Protein AF-A0A7K9TV58-F1 (afdb_monomer)

Radius of gyration: 14.87 Å; Cα contacts (8 Å, |Δi|>4): 180; chains: 1; bounding box: 28×33×36 Å

Solvent-accessible surface area (backbone atoms only — not comparable to full-atom values): 6440 Å² total; per-residue (Å²): 109,65,58,37,72,48,23,48,32,46,65,92,60,74,44,82,36,26,39,35,39,37,39,38,72,94,50,92,65,68,47,79,44,77,38,67,46,65,97,60,74,44,80,61,81,34,71,49,100,87,29,76,66,77,91,66,55,91,91,57,62,62,56,94,79,50,58,67,63,48,75,69,53,48,62,37,55,76,70,72,44,34,30,46,36,36,41,30,26,52,76,81,72,41,76,79,46,73,50,75,43,79,45,96,74,118

Nearest PDB structures (foldseek):
  6gll-assembly1_A  TM=9.967E-01  e=8.573E-16  Homo sapiens
  6jvf-assembly2_B  TM=9.962E-01  e=8.573E-16  Homo sapiens
  5ghp-assembly2_B  TM=9.942E-01  e=1.037E-15  Homo sapiens
  8i1i-assembly2_B  TM=9.937E-01  e=1.519E-15  Homo sapiens
  5mzf-assembly2_B  TM=9.836E-01  e=5.411E-15  Canis lupus familiaris

Organism: NCBI:txid176938

Mean predicted aligned error: 2.57 Å

InterPro domains:
  IPR003563 Oxidized purine nucleoside triphosphate [PR01403] (11-32)
  IPR003563 Oxidized purine nucleoside triphosphate [PR01403] (32-51)
  IPR003563 Oxidized purine nucleoside triphosphate [PR01403] (52-70)
  IPR003563 Oxidized purine nucleoside triphosphate [PR01403] (71-89)
  IPR003563 Oxidized purine nucleoside triphosphate [PR01403] (89-104)
  IPR015797 NUDIX hydrolase-like domain superfamily [SSF55811] (1-101)

pLDDT: mean 97.17, std 1.94, range [85.81, 98.81]

Structure (mmCIF, N/CA/C/O backbone):
data_AF-A0A7K9TV58-F1
#
_entry.id   AF-A0A7K9TV58-F1
#
loop_
_atom_site.group_PDB
_atom_site.id
_atom_site.type_symbol
_atom_site.label_atom_id
_atom_site.label_alt_id
_atom_site.label_comp_id
_atom_site.label_asym_id
_atom_site.label_entity_id
_atom_site.label_seq_id
_atom_site.pdbx_PDB_ins_code
_atom_site.Cartn_x
_atom_site.Cartn_y
_atom_site.Cartn_z
_atom_site.occupancy
_atom_site.B_iso_or_equiv
_atom_site.auth_seq_id
_atom_site.auth_comp_id
_atom_site.auth_asym_id
_atom_site.auth_atom_id
_atom_site.pdbx_PDB_model_num
ATOM 1 N N . ARG A 1 1 ? 15.963 -1.956 -5.166 1.00 94.50 1 ARG A N 1
ATOM 2 C CA . ARG A 1 1 ? 16.552 -3.258 -5.536 1.00 94.50 1 ARG A CA 1
ATOM 3 C C . ARG A 1 1 ? 15.432 -4.204 -5.938 1.00 94.50 1 ARG A C 1
ATOM 5 O O . ARG A 1 1 ? 15.318 -4.411 -7.132 1.00 94.50 1 ARG A O 1
ATOM 12 N N . GLU A 1 2 ? 14.545 -4.592 -5.016 1.00 97.06 2 GLU A N 1
ATOM 13 C CA . GLU A 1 2 ? 13.422 -5.511 -5.310 1.00 97.06 2 GLU A CA 1
ATOM 14 C C . GLU A 1 2 ? 12.568 -5.088 -6.510 1.00 97.06 2 GLU A C 1
ATOM 16 O O . GLU A 1 2 ? 12.344 -5.892 -7.397 1.00 97.06 2 GLU A O 1
ATOM 21 N N . LEU A 1 3 ? 12.213 -3.798 -6.634 1.00 97.19 3 LEU A N 1
ATOM 22 C CA . LEU A 1 3 ? 11.463 -3.306 -7.802 1.00 97.19 3 LEU A CA 1
ATOM 23 C C . LEU A 1 3 ? 12.110 -3.689 -9.150 1.00 97.19 3 LEU A C 1
ATOM 25 O O . LEU A 1 3 ? 11.402 -4.050 -10.084 1.00 97.19 3 LEU A O 1
ATOM 29 N N . LEU A 1 4 ? 13.441 -3.627 -9.254 1.00 96.75 4 LEU A N 1
ATOM 30 C CA . LEU A 1 4 ? 14.153 -4.011 -10.475 1.00 96.75 4 LEU A CA 1
ATOM 31 C C . LEU A 1 4 ? 14.141 -5.530 -10.671 1.00 96.75 4 LEU A C 1
ATOM 33 O O . LEU A 1 4 ? 13.948 -5.985 -11.792 1.00 96.75 4 LEU A O 1
ATOM 37 N N . GLU A 1 5 ? 14.350 -6.294 -9.599 1.00 96.38 5 GLU A N 1
ATOM 38 C CA . GLU A 1 5 ? 14.411 -7.761 -9.642 1.00 96.38 5 GLU A CA 1
ATOM 39 C C . GLU A 1 5 ? 13.046 -8.379 -9.996 1.00 96.38 5 GLU A C 1
ATOM 41 O O . GLU A 1 5 ? 12.981 -9.284 -10.825 1.00 96.38 5 GLU A O 1
ATOM 46 N N . GLU A 1 6 ? 11.954 -7.838 -9.452 1.00 97.12 6 GLU A N 1
ATOM 47 C CA . GLU A 1 6 ? 10.601 -8.394 -9.601 1.00 97.12 6 GLU A CA 1
ATOM 48 C C . GLU A 1 6 ? 9.808 -7.816 -10.784 1.00 97.12 6 GLU A C 1
ATOM 50 O O . GLU A 1 6 ? 8.811 -8.403 -11.197 1.00 97.12 6 GLU A O 1
ATOM 55 N N . SER A 1 7 ? 10.200 -6.658 -11.329 1.00 97.31 7 SER A N 1
ATOM 56 C CA . SER A 1 7 ? 9.440 -6.014 -12.416 1.00 97.31 7 SER A CA 1
ATOM 57 C C . SER A 1 7 ? 10.271 -5.513 -13.594 1.00 97.31 7 SER A C 1
ATOM 59 O O . SER A 1 7 ? 9.700 -5.112 -14.604 1.00 97.31 7 SER A O 1
ATOM 61 N N . GLY A 1 8 ? 11.603 -5.487 -13.495 1.00 97.31 8 GLY A N 1
ATOM 62 C CA . GLY A 1 8 ? 12.472 -4.888 -14.515 1.00 97.31 8 GLY A CA 1
ATOM 63 C C . GLY A 1 8 ? 12.516 -3.353 -14.503 1.00 97.31 8 GLY A C 1
ATOM 64 O O . GLY A 1 8 ? 13.224 -2.756 -15.315 1.00 97.31 8 GLY A O 1
ATOM 65 N N . LEU A 1 9 ? 11.796 -2.696 -13.585 1.00 98.06 9 LEU A N 1
ATOM 66 C CA . LEU A 1 9 ? 11.707 -1.238 -13.520 1.00 98.06 9 LEU A CA 1
ATOM 67 C C . LEU A 1 9 ? 12.757 -0.618 -12.593 1.00 98.06 9 LEU A C 1
ATOM 69 O O . LEU A 1 9 ? 13.100 -1.150 -11.536 1.00 98.06 9 LEU A O 1
ATOM 73 N N . THR A 1 10 ? 13.214 0.581 -12.950 1.00 98.19 10 THR A N 1
ATOM 74 C CA . THR A 1 10 ? 14.010 1.437 -12.058 1.00 98.19 10 THR A CA 1
ATOM 75 C C . THR A 1 10 ? 13.301 2.759 -11.790 1.00 98.19 10 THR A C 1
ATOM 77 O O . THR A 1 10 ? 12.454 3.199 -12.564 1.00 98.19 10 THR A O 1
ATOM 80 N N . VAL A 1 11 ? 13.627 3.391 -10.665 1.00 98.06 11 VAL A N 1
ATOM 81 C CA . VAL A 1 11 ? 13.031 4.657 -10.221 1.00 98.06 11 VAL A CA 1
ATOM 82 C C . VAL A 1 11 ? 14.113 5.552 -9.640 1.00 98.06 11 VAL A C 1
ATOM 84 O O . VAL A 1 11 ? 15.019 5.070 -8.959 1.00 98.06 11 VAL A O 1
ATOM 87 N N . ASP A 1 12 ? 13.990 6.858 -9.867 1.00 96.75 12 ASP A N 1
ATOM 88 C CA . ASP A 1 12 ? 14.926 7.844 -9.314 1.00 96.75 12 ASP A CA 1
ATOM 89 C C . ASP A 1 12 ? 14.572 8.220 -7.872 1.00 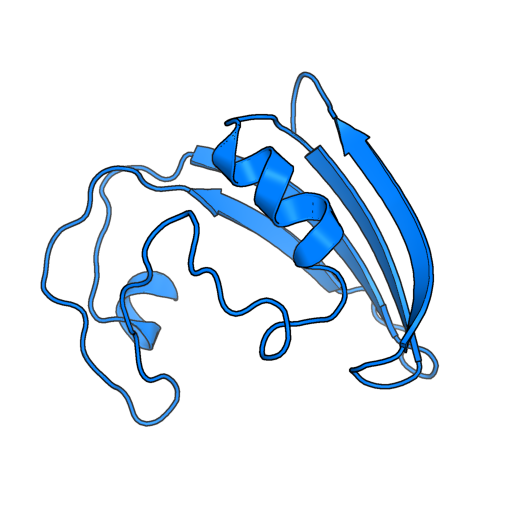96.75 12 ASP A C 1
ATOM 91 O O . ASP A 1 12 ? 15.430 8.600 -7.075 1.00 96.75 12 ASP A O 1
ATOM 95 N N . THR A 1 13 ? 13.286 8.172 -7.520 1.00 96.31 13 THR A N 1
ATOM 96 C CA . THR A 1 13 ? 12.797 8.571 -6.198 1.00 96.31 13 THR A CA 1
ATOM 97 C C . THR A 1 13 ? 11.595 7.732 -5.795 1.00 96.31 13 THR A C 1
ATOM 99 O O . THR A 1 13 ? 10.656 7.555 -6.567 1.00 96.31 13 THR A O 1
ATOM 102 N N . LEU A 1 14 ? 11.621 7.259 -4.550 1.00 97.31 14 LEU A N 1
ATOM 103 C CA . LEU A 1 14 ? 10.510 6.585 -3.892 1.00 97.31 14 LEU A CA 1
ATOM 104 C C . LEU A 1 14 ? 9.943 7.494 -2.804 1.00 97.31 14 LEU A C 1
ATOM 106 O O . LEU A 1 14 ? 10.682 8.028 -1.977 1.00 97.31 14 LEU A O 1
ATOM 110 N N . GLN A 1 15 ? 8.626 7.652 -2.793 1.00 97.75 15 GLN A N 1
ATOM 111 C CA . GLN A 1 15 ? 7.898 8.363 -1.750 1.00 97.75 15 GLN A CA 1
ATOM 112 C C . GLN A 1 15 ? 7.421 7.345 -0.720 1.00 97.75 15 GLN A C 1
ATOM 114 O O . GLN A 1 15 ? 6.664 6.440 -1.064 1.00 97.75 15 GLN A O 1
ATOM 119 N N . LYS A 1 16 ? 7.870 7.464 0.532 1.00 98.31 16 LYS A N 1
ATOM 120 C CA . LYS A 1 16 ? 7.372 6.619 1.624 1.00 98.31 16 LYS A CA 1
ATOM 121 C C . LYS A 1 16 ? 5.935 7.037 1.937 1.00 98.31 16 LYS A C 1
ATOM 123 O O . LYS A 1 16 ? 5.701 8.184 2.303 1.00 98.31 16 LYS A O 1
ATOM 128 N N . MET A 1 17 ? 4.993 6.115 1.772 1.00 98.44 17 MET A N 1
ATOM 129 C CA . MET A 1 17 ? 3.558 6.372 1.924 1.00 98.44 17 MET A CA 1
ATOM 130 C C . MET A 1 17 ? 2.974 5.749 3.184 1.00 98.44 17 MET A C 1
ATOM 132 O O . MET A 1 17 ? 1.986 6.245 3.714 1.00 98.44 17 MET A O 1
ATOM 136 N N . GLY A 1 18 ? 3.580 4.683 3.696 1.00 98.50 18 GLY A N 1
ATOM 137 C CA . GLY A 1 18 ? 3.068 4.072 4.906 1.00 98.50 18 GLY A CA 1
ATOM 138 C C . GLY A 1 18 ? 3.976 3.023 5.506 1.00 98.50 18 GLY A C 1
ATOM 139 O O . GLY A 1 18 ? 5.039 2.694 4.973 1.00 98.50 18 GLY A O 1
ATOM 140 N N . GLN A 1 19 ? 3.543 2.522 6.650 1.00 98.75 19 GLN A N 1
ATOM 141 C CA . GLN A 1 19 ? 4.172 1.409 7.340 1.00 98.75 19 GLN A CA 1
ATOM 142 C C . GLN A 1 19 ? 3.083 0.499 7.884 1.00 98.75 19 GLN A C 1
ATOM 144 O O . GLN A 1 19 ? 2.158 0.970 8.547 1.00 98.75 19 GLN A O 1
ATOM 149 N N . ILE A 1 20 ? 3.189 -0.791 7.592 1.00 98.81 20 ILE A N 1
ATOM 150 C CA . ILE A 1 20 ? 2.247 -1.801 8.057 1.00 98.81 20 ILE A CA 1
ATOM 151 C C . ILE A 1 20 ? 3.013 -2.863 8.836 1.00 98.81 20 ILE A C 1
ATOM 153 O O . ILE A 1 20 ? 4.031 -3.370 8.369 1.00 98.81 20 ILE A O 1
ATOM 157 N N . THR A 1 21 ? 2.523 -3.196 10.025 1.00 98.69 21 THR A N 1
ATOM 158 C CA . THR A 1 21 ? 3.009 -4.338 10.800 1.00 98.69 21 THR A CA 1
ATOM 159 C C . THR A 1 21 ? 2.040 -5.504 10.646 1.00 98.69 21 THR A C 1
ATOM 161 O O . THR A 1 21 ? 0.862 -5.381 10.981 1.00 98.69 21 THR A O 1
ATOM 164 N N . PHE A 1 22 ? 2.536 -6.645 10.182 1.00 98.62 22 PHE A N 1
ATOM 165 C CA . PHE A 1 22 ? 1.765 -7.874 10.062 1.00 98.62 22 PHE A CA 1
ATOM 166 C C . PHE A 1 22 ? 2.128 -8.861 11.170 1.00 98.62 22 PHE A C 1
ATOM 168 O O . PHE A 1 22 ? 3.305 -9.136 11.419 1.00 98.62 22 PHE A O 1
ATOM 175 N N . GLU A 1 23 ? 1.104 -9.418 11.809 1.00 98.44 23 GLU A N 1
ATOM 176 C CA . GLU A 1 23 ? 1.209 -10.533 12.749 1.00 98.44 23 GLU A CA 1
ATOM 177 C C . GLU A 1 23 ? 0.484 -11.748 12.167 1.00 98.44 23 GLU A C 1
ATOM 179 O O . GLU A 1 23 ? -0.675 -11.644 11.773 1.00 98.44 23 GLU A O 1
ATOM 184 N N . PHE A 1 24 ? 1.122 -12.918 12.163 1.00 98.06 24 PHE A N 1
ATOM 185 C CA . PHE A 1 24 ? 0.494 -14.162 11.713 1.00 98.06 24 PHE A CA 1
ATOM 186 C C . PHE A 1 24 ? 0.340 -15.129 12.885 1.00 98.06 24 PHE A C 1
ATOM 188 O O . PHE A 1 24 ? 1.306 -15.436 13.580 1.00 98.06 24 PHE A O 1
ATOM 195 N N . VAL A 1 25 ? -0.871 -15.648 13.108 1.00 97.50 25 VAL A N 1
ATOM 196 C CA . VAL A 1 25 ? -1.128 -16.625 14.178 1.00 97.50 25 VAL A CA 1
ATOM 197 C C . VAL A 1 25 ? -0.217 -17.843 14.014 1.00 97.50 25 VAL A C 1
ATOM 199 O O . VAL A 1 25 ? -0.227 -18.508 12.982 1.00 97.50 25 VAL A O 1
ATOM 202 N N . GLY A 1 26 ? 0.542 -18.157 15.065 1.00 96.25 26 GLY A N 1
ATOM 203 C CA . GLY A 1 26 ? 1.508 -19.259 15.067 1.00 96.25 26 GLY A CA 1
ATOM 204 C C . GLY A 1 26 ? 2.916 -18.864 14.610 1.00 96.25 26 GLY A C 1
ATOM 205 O O . GLY A 1 26 ? 3.826 -19.675 14.758 1.00 96.25 26 GLY A O 1
ATOM 206 N N . ASN A 1 27 ? 3.116 -17.633 14.133 1.00 95.38 27 ASN A N 1
ATOM 207 C CA . ASN A 1 27 ? 4.430 -17.042 13.910 1.00 95.38 27 ASN A CA 1
ATOM 208 C C . ASN A 1 27 ? 4.715 -15.993 14.998 1.00 95.38 27 ASN A C 1
ATOM 210 O O . ASN A 1 27 ? 3.898 -15.115 15.257 1.00 95.38 27 ASN A O 1
ATOM 214 N N . SER A 1 28 ? 5.863 -16.103 15.667 1.00 93.56 28 SER A N 1
ATOM 215 C CA . SER A 1 28 ? 6.285 -15.140 16.691 1.00 93.56 28 SER A CA 1
ATOM 216 C C . SER A 1 28 ? 6.938 -13.885 16.115 1.00 93.56 28 SER A C 1
ATOM 218 O O . SER A 1 28 ? 7.095 -12.903 16.836 1.00 93.56 28 SER A O 1
ATOM 220 N N . GLU A 1 29 ? 7.368 -13.924 14.855 1.00 97.25 29 GLU A N 1
ATOM 221 C CA . GLU A 1 29 ? 7.996 -12.788 14.191 1.00 97.25 29 GLU A CA 1
ATOM 222 C C . GLU A 1 29 ? 6.934 -11.879 13.570 1.00 97.25 29 GLU A C 1
ATOM 224 O O . GLU A 1 29 ? 6.029 -12.332 12.865 1.00 97.25 29 GLU A O 1
ATOM 229 N N . LEU A 1 30 ? 7.062 -10.580 13.841 1.00 97.31 30 LEU A N 1
ATOM 230 C CA . LEU A 1 30 ? 6.270 -9.547 13.188 1.00 97.31 30 LEU A CA 1
ATOM 231 C C . LEU A 1 30 ? 6.969 -9.120 11.903 1.00 97.31 30 LEU A C 1
ATOM 233 O O . LEU A 1 30 ? 8.180 -8.895 11.897 1.00 97.31 30 LEU A O 1
ATOM 237 N N . MET A 1 31 ? 6.197 -8.955 10.836 1.00 98.12 31 MET A N 1
ATOM 238 C CA . MET A 1 31 ? 6.707 -8.435 9.575 1.00 98.12 31 MET A CA 1
ATOM 239 C C . MET A 1 31 ? 6.396 -6.944 9.487 1.00 98.12 31 MET A C 1
ATOM 241 O O . MET A 1 31 ? 5.237 -6.540 9.437 1.00 98.12 31 MET A O 1
ATOM 245 N N . GLU A 1 32 ? 7.436 -6.118 9.480 1.00 98.31 32 GLU A N 1
ATOM 246 C CA . GLU A 1 32 ? 7.314 -4.680 9.262 1.00 98.31 32 GLU A CA 1
ATOM 247 C C . GLU A 1 32 ? 7.549 -4.363 7.785 1.00 98.31 32 GLU 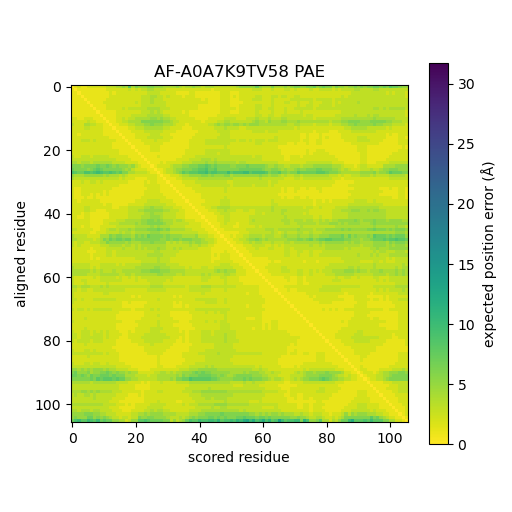A C 1
ATOM 249 O O . GLU A 1 32 ? 8.632 -4.596 7.250 1.00 98.31 32 GLU A O 1
ATOM 254 N N . VAL A 1 33 ? 6.523 -3.833 7.122 1.00 98.56 33 VAL A N 1
ATOM 255 C CA . VAL A 1 33 ? 6.546 -3.503 5.697 1.00 98.56 33 VAL A CA 1
ATOM 256 C C . VAL A 1 33 ? 6.450 -1.995 5.528 1.00 98.56 33 VAL A C 1
ATOM 258 O O . VAL A 1 33 ? 5.491 -1.356 5.964 1.00 98.56 33 VAL A O 1
ATOM 261 N N . HIS A 1 34 ? 7.445 -1.414 4.864 1.00 98.62 34 HIS A N 1
ATOM 262 C CA . HIS A 1 34 ? 7.430 -0.010 4.468 1.00 98.62 34 HIS A CA 1
ATOM 263 C C . HIS A 1 34 ? 6.872 0.120 3.052 1.00 98.62 34 HIS A C 1
ATOM 265 O O . HIS A 1 34 ? 7.424 -0.436 2.103 1.00 98.62 34 HIS A O 1
ATOM 271 N N . ILE A 1 35 ? 5.790 0.880 2.911 1.00 98.62 35 ILE A N 1
ATOM 272 C CA . ILE A 1 35 ? 5.086 1.064 1.646 1.00 98.62 35 ILE A CA 1
ATOM 273 C C . ILE A 1 35 ? 5.630 2.303 0.947 1.00 98.62 35 ILE A C 1
ATOM 275 O O . ILE A 1 35 ? 5.652 3.398 1.521 1.00 98.62 35 ILE A O 1
ATOM 279 N N . PHE A 1 36 ? 6.038 2.136 -0.309 1.00 98.44 36 PHE A N 1
ATOM 280 C CA . PHE A 1 36 ? 6.553 3.210 -1.150 1.00 98.44 36 PHE A CA 1
ATOM 281 C C . PHE A 1 36 ? 5.736 3.360 -2.432 1.00 98.44 36 PHE A C 1
ATOM 283 O O . PHE A 1 36 ? 5.152 2.404 -2.933 1.00 98.44 36 PHE A O 1
ATOM 290 N N . ARG A 1 37 ? 5.738 4.573 -2.984 1.00 97.44 37 ARG A N 1
ATOM 291 C CA . ARG A 1 37 ? 5.114 4.927 -4.258 1.00 97.44 37 ARG A CA 1
ATOM 292 C C . ARG A 1 37 ? 6.120 5.631 -5.164 1.00 97.44 37 ARG A C 1
ATOM 294 O O . ARG A 1 37 ? 6.915 6.444 -4.695 1.00 97.44 37 ARG A O 1
ATOM 301 N N . ALA A 1 38 ? 6.030 5.375 -6.464 1.00 97.38 38 ALA A N 1
ATOM 302 C CA . ALA A 1 38 ? 6.690 6.159 -7.500 1.00 97.38 38 ALA A CA 1
ATOM 303 C C . ALA A 1 38 ? 5.668 6.538 -8.580 1.00 97.38 38 ALA A C 1
ATOM 305 O O . ALA A 1 38 ? 4.899 5.693 -9.024 1.00 97.38 38 ALA A O 1
ATOM 306 N N . ASP A 1 39 ? 5.668 7.809 -8.989 1.00 95.19 39 ASP A N 1
ATOM 307 C CA . ASP A 1 39 ? 4.827 8.310 -10.091 1.00 95.19 39 ASP A CA 1
ATOM 308 C C . ASP A 1 39 ? 5.579 8.303 -11.439 1.00 95.19 39 ASP A C 1
ATOM 310 O O . ASP A 1 39 ? 4.965 8.450 -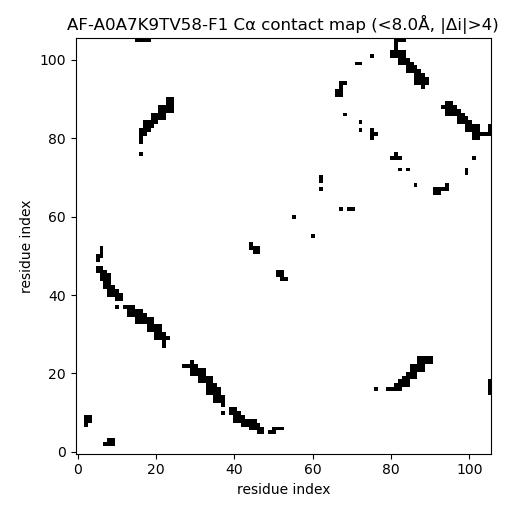12.491 1.00 95.19 39 ASP A O 1
ATOM 314 N N . HIS A 1 40 ? 6.906 8.136 -11.409 1.00 97.00 40 HIS A N 1
ATOM 315 C CA . HIS A 1 40 ? 7.775 8.083 -12.585 1.00 97.00 40 HIS A CA 1
ATOM 316 C C . HIS A 1 40 ? 8.747 6.911 -12.443 1.00 97.00 40 HIS A C 1
ATOM 318 O O . HIS A 1 40 ? 9.302 6.698 -11.363 1.00 97.00 40 HIS A O 1
ATOM 324 N N . PHE A 1 41 ? 8.957 6.176 -13.530 1.00 97.81 41 PHE A N 1
ATOM 325 C CA . PHE A 1 41 ? 9.845 5.020 -13.599 1.00 97.81 41 PHE A CA 1
ATOM 326 C C . PHE A 1 41 ? 10.502 4.936 -14.980 1.00 97.81 41 PHE A C 1
ATOM 328 O O . PHE A 1 41 ? 10.058 5.582 -15.931 1.00 97.81 41 PHE A O 1
ATOM 335 N N . HIS A 1 42 ? 11.545 4.116 -15.081 1.00 98.19 42 HIS A N 1
ATOM 336 C CA . HIS A 1 42 ? 12.261 3.819 -16.318 1.00 98.19 42 HIS A CA 1
ATOM 337 C C . HIS A 1 42 ? 12.255 2.316 -16.591 1.00 98.19 42 HIS A C 1
ATOM 339 O O . HIS A 1 42 ? 12.328 1.513 -15.656 1.00 98.19 42 HIS A O 1
ATOM 345 N N . GLY A 1 43 ? 12.259 1.953 -17.873 1.00 97.06 43 GLY A N 1
ATOM 346 C CA . GLY A 1 43 ? 12.199 0.566 -18.333 1.00 97.06 43 GLY A CA 1
ATOM 347 C C . GLY A 1 43 ? 10.778 0.112 -18.669 1.00 97.06 43 GLY A C 1
ATOM 348 O O . GLY A 1 43 ? 9.832 0.892 -18.595 1.00 97.06 43 GLY A O 1
ATOM 349 N N . GLU A 1 44 ? 10.656 -1.157 -19.047 1.00 97.19 44 GLU A N 1
ATOM 350 C CA . GLU A 1 44 ? 9.388 -1.807 -19.385 1.00 97.19 44 GLU A CA 1
ATOM 351 C C . GLU A 1 44 ? 9.126 -2.945 -18.387 1.00 97.19 44 GLU A C 1
ATOM 353 O O . GLU A 1 44 ? 10.055 -3.713 -18.104 1.00 97.19 44 GLU A O 1
ATOM 358 N N . PRO A 1 45 ? 7.895 -3.086 -17.856 1.00 97.31 45 PRO A N 1
ATOM 359 C CA . PRO A 1 45 ? 7.568 -4.185 -16.960 1.00 97.31 45 PRO A CA 1
ATOM 360 C C . PRO A 1 45 ? 7.849 -5.532 -17.625 1.00 97.31 45 PRO A C 1
ATOM 362 O O . PRO A 1 45 ? 7.382 -5.796 -18.733 1.00 97.31 45 PRO A O 1
ATOM 365 N N . THR A 1 46 ? 8.617 -6.378 -16.949 1.00 96.25 46 THR A N 1
ATOM 366 C CA . THR A 1 46 ? 9.089 -7.655 -17.488 1.00 96.25 46 THR A CA 1
ATOM 367 C C . THR A 1 46 ? 8.752 -8.781 -16.519 1.00 96.25 46 THR A C 1
ATOM 369 O O . THR A 1 46 ? 9.009 -8.667 -15.324 1.00 96.25 46 THR A O 1
ATOM 372 N N . GLU A 1 47 ? 8.159 -9.857 -17.037 1.00 96.94 47 GLU A N 1
ATOM 373 C CA . GLU A 1 47 ? 7.885 -11.082 -16.278 1.00 96.94 47 GLU A CA 1
ATOM 374 C C . GLU A 1 47 ? 9.193 -11.786 -15.894 1.00 96.94 47 GLU A C 1
ATOM 376 O O . GLU A 1 47 ? 10.120 -11.888 -16.702 1.00 96.94 47 GLU A O 1
ATOM 381 N N . SER A 1 48 ? 9.251 -12.265 -14.655 1.00 93.31 48 SER A N 1
ATOM 382 C CA . SER A 1 48 ? 10.332 -13.081 -14.109 1.00 93.31 48 SER A CA 1
ATOM 383 C C . SER A 1 48 ? 9.795 -14.447 -13.677 1.00 93.31 48 SER A C 1
ATOM 385 O O . SER A 1 48 ? 8.590 -14.696 -13.705 1.00 93.31 48 SER A O 1
ATOM 387 N N . ASP A 1 49 ? 10.686 -15.337 -13.236 1.00 92.88 49 ASP A N 1
ATOM 388 C CA . ASP A 1 49 ? 10.286 -16.631 -12.666 1.00 92.88 49 ASP A CA 1
ATOM 389 C C . ASP A 1 49 ? 9.456 -16.479 -11.370 1.00 92.88 49 ASP A C 1
ATOM 391 O O . ASP A 1 49 ? 8.785 -17.424 -10.952 1.00 92.88 49 ASP A O 1
ATOM 395 N N . GLU A 1 50 ? 9.492 -15.302 -10.735 1.00 93.06 50 GLU A N 1
ATOM 396 C CA . GLU A 1 50 ? 8.842 -15.019 -9.450 1.00 93.06 50 GLU A CA 1
ATOM 397 C C . GLU A 1 50 ? 7.575 -14.163 -9.590 1.00 93.06 50 GLU A C 1
ATOM 399 O O . GLU A 1 50 ? 6.648 -14.304 -8.791 1.00 93.06 5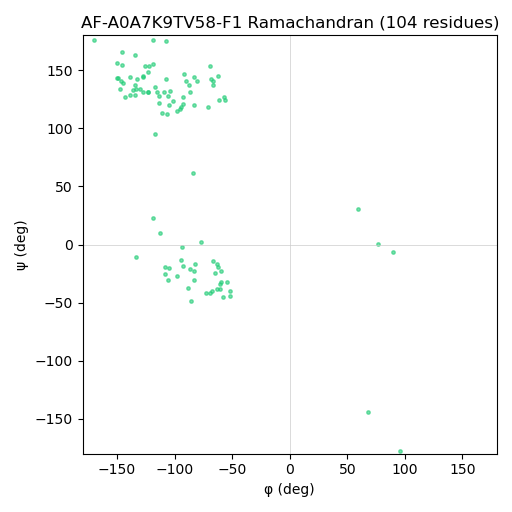0 GLU A O 1
ATOM 404 N N . MET A 1 51 ? 7.508 -13.281 -10.594 1.00 96.38 51 MET A N 1
ATOM 405 C CA . MET A 1 51 ? 6.453 -12.273 -10.698 1.00 96.38 51 MET A CA 1
ATOM 406 C C . MET A 1 51 ? 6.072 -11.971 -12.150 1.00 96.38 51 MET A C 1
ATOM 408 O O . MET A 1 51 ? 6.923 -11.837 -13.028 1.00 96.38 51 MET A O 1
ATOM 412 N N . ARG A 1 52 ? 4.770 -11.778 -12.396 1.00 97.12 52 ARG A N 1
ATOM 413 C CA . ARG A 1 52 ? 4.228 -11.363 -13.698 1.00 97.12 52 ARG A CA 1
ATOM 414 C C . ARG A 1 52 ? 3.541 -9.997 -13.579 1.00 97.12 52 ARG A C 1
ATOM 416 O O . ARG A 1 52 ? 2.365 -9.955 -13.208 1.00 97.12 52 ARG A O 1
ATOM 423 N N . PRO A 1 53 ? 4.235 -8.884 -13.879 1.00 97.25 53 PRO A N 1
ATOM 424 C CA . PRO A 1 53 ? 3.660 -7.554 -13.739 1.00 97.25 53 PRO A CA 1
ATOM 425 C C . PRO A 1 53 ? 2.542 -7.318 -14.761 1.00 97.25 53 PRO A C 1
ATOM 427 O O . PRO A 1 53 ? 2.629 -7.722 -15.921 1.00 97.25 53 PRO A O 1
ATOM 430 N N . GLN A 1 54 ? 1.492 -6.622 -14.331 1.00 97.44 54 GLN A N 1
ATOM 431 C CA . GLN A 1 54 ? 0.360 -6.237 -15.166 1.00 97.44 54 GLN A CA 1
ATOM 432 C C . GLN A 1 54 ? -0.157 -4.866 -14.727 1.00 97.44 54 GLN A C 1
ATOM 434 O O . GLN A 1 54 ? -0.270 -4.583 -13.536 1.00 97.44 54 GLN A O 1
ATOM 439 N N . TRP A 1 55 ? -0.499 -4.023 -15.700 1.00 97.69 55 TRP A N 1
ATOM 440 C CA . TRP A 1 55 ? -1.164 -2.751 -15.438 1.00 97.69 55 TRP A CA 1
ATOM 441 C C . TRP A 1 55 ? -2.664 -2.944 -15.219 1.00 97.69 55 TRP A C 1
ATOM 443 O O . TRP A 1 55 ? -3.313 -3.706 -15.936 1.00 97.69 55 TRP A O 1
ATOM 453 N N . PHE A 1 56 ? -3.211 -2.189 -14.269 1.00 97.81 56 PHE A N 1
ATOM 454 C CA . PHE A 1 56 ? -4.640 -2.103 -13.982 1.00 97.81 56 PHE A CA 1
ATOM 455 C C . PHE A 1 56 ? -5.068 -0.639 -13.990 1.00 97.81 56 PHE A C 1
ATOM 457 O O . PHE A 1 56 ? -4.304 0.234 -13.563 1.00 97.81 56 PHE A O 1
ATOM 464 N N . GLN A 1 57 ? -6.287 -0.368 -14.458 1.00 97.75 57 GLN A N 1
ATOM 465 C CA . GLN A 1 57 ? -6.897 0.939 -14.240 1.00 97.75 57 GLN A CA 1
ATOM 466 C C . GLN A 1 57 ? -7.236 1.114 -12.759 1.00 97.75 57 GLN A C 1
ATOM 468 O O . GLN A 1 57 ? -7.453 0.143 -12.034 1.00 97.75 57 GLN A O 1
ATOM 473 N N . LEU A 1 58 ? -7.276 2.363 -12.291 1.00 94.69 58 LEU A N 1
ATOM 474 C CA . LEU A 1 58 ? -7.473 2.663 -10.867 1.00 94.69 58 LEU A CA 1
ATOM 475 C C . LEU A 1 58 ? -8.846 2.225 -10.332 1.00 94.69 58 LEU A C 1
ATOM 477 O O . LEU A 1 58 ? -8.988 2.009 -9.132 1.00 94.69 58 LEU A O 1
ATOM 481 N N . ASP A 1 59 ? -9.844 2.112 -11.202 1.00 95.25 59 ASP A N 1
ATOM 482 C CA . ASP A 1 59 ? -11.192 1.617 -10.915 1.00 95.25 59 ASP A CA 1
ATOM 483 C C . ASP A 1 59 ? -11.361 0.109 -11.180 1.00 95.25 59 ASP A C 1
ATOM 485 O O . ASP A 1 59 ? -12.417 -0.446 -10.886 1.00 95.25 59 ASP A O 1
ATOM 489 N N . GLU A 1 60 ? -10.314 -0.564 -11.665 1.00 96.88 60 GLU A N 1
ATOM 490 C CA . GLU A 1 60 ? -10.288 -1.997 -11.997 1.00 96.88 60 GLU A CA 1
ATOM 491 C C . GLU A 1 60 ? -9.244 -2.769 -11.166 1.00 96.88 60 GLU A C 1
ATOM 493 O O . GLU A 1 60 ? -8.774 -3.835 -11.565 1.00 96.88 60 GLU A O 1
ATOM 498 N N . VAL A 1 61 ? -8.853 -2.232 -10.005 1.00 97.56 61 VAL A N 1
ATOM 499 C CA . VAL A 1 61 ? -7.912 -2.895 -9.089 1.00 97.56 61 VAL A CA 1
ATOM 500 C C . VAL A 1 61 ? -8.516 -4.227 -8.606 1.00 97.56 61 VAL A C 1
ATOM 502 O O . VAL A 1 61 ? -9.619 -4.226 -8.051 1.00 97.56 61 VAL A O 1
ATOM 505 N N . PRO A 1 62 ? -7.826 -5.370 -8.787 1.00 97.88 62 PRO A N 1
ATOM 506 C CA . PRO A 1 62 ? -8.401 -6.696 -8.574 1.00 97.88 62 PRO A CA 1
ATOM 507 C C . PRO A 1 62 ? -8.335 -7.126 -7.099 1.00 97.88 62 PRO A C 1
ATOM 509 O O . PRO A 1 62 ? -7.709 -8.134 -6.781 1.00 97.88 62 PRO A O 1
ATOM 512 N N . PHE A 1 63 ? -8.980 -6.385 -6.191 1.00 97.25 63 PHE A N 1
ATOM 513 C CA . PHE A 1 63 ? -8.896 -6.625 -4.739 1.00 97.25 63 PHE A CA 1
ATOM 514 C C . PHE A 1 63 ? -9.256 -8.055 -4.309 1.00 97.25 63 PHE A C 1
ATOM 516 O O . PHE A 1 63 ? -8.648 -8.576 -3.381 1.00 97.25 63 PHE A O 1
ATOM 523 N N . ASP A 1 64 ? -10.174 -8.721 -5.014 1.00 96.38 64 ASP A N 1
ATOM 524 C CA . ASP A 1 64 ? -10.558 -10.115 -4.739 1.00 96.38 64 ASP A CA 1
ATOM 525 C C . ASP A 1 64 ? -9.425 -11.131 -5.009 1.00 96.38 64 ASP A C 1
ATOM 527 O O . ASP A 1 64 ? -9.513 -12.292 -4.608 1.00 96.38 64 ASP A O 1
ATOM 531 N N . HIS A 1 65 ? -8.366 -10.708 -5.704 1.00 96.88 65 HIS A N 1
ATOM 532 C CA . HIS A 1 65 ? -7.159 -11.485 -5.995 1.00 96.88 65 HIS A CA 1
ATOM 533 C C . HIS A 1 65 ? -5.910 -10.940 -5.280 1.00 96.88 65 HIS A C 1
ATOM 535 O O . HIS A 1 65 ? -4.796 -11.360 -5.595 1.00 96.88 65 HIS A O 1
ATOM 541 N N . MET A 1 66 ? -6.081 -9.996 -4.353 1.00 97.62 66 MET A N 1
ATOM 542 C CA . MET A 1 66 ? -5.009 -9.380 -3.566 1.00 97.62 66 MET A CA 1
ATOM 543 C C . MET A 1 66 ? -5.054 -9.882 -2.118 1.00 97.62 66 MET A C 1
ATOM 545 O O . MET A 1 66 ? -5.953 -10.634 -1.734 1.00 97.62 66 MET A O 1
ATOM 549 N N . TRP A 1 67 ? -4.080 -9.478 -1.300 1.00 97.88 67 TRP A N 1
ATOM 550 C CA . TRP A 1 67 ? -4.137 -9.750 0.134 1.00 97.88 67 TRP A CA 1
ATOM 551 C C . TRP A 1 67 ? -5.353 -9.063 0.762 1.00 97.88 67 TRP A C 1
ATOM 553 O O . TRP A 1 67 ? -5.751 -7.968 0.360 1.00 97.88 67 TRP A O 1
ATOM 563 N N . ALA A 1 68 ? -5.953 -9.708 1.767 1.00 97.62 68 ALA A N 1
ATOM 564 C CA . ALA A 1 68 ? -7.211 -9.245 2.351 1.00 97.62 68 ALA A CA 1
ATOM 565 C C . ALA A 1 68 ? -7.111 -7.851 3.004 1.00 97.62 68 ALA A C 1
ATOM 5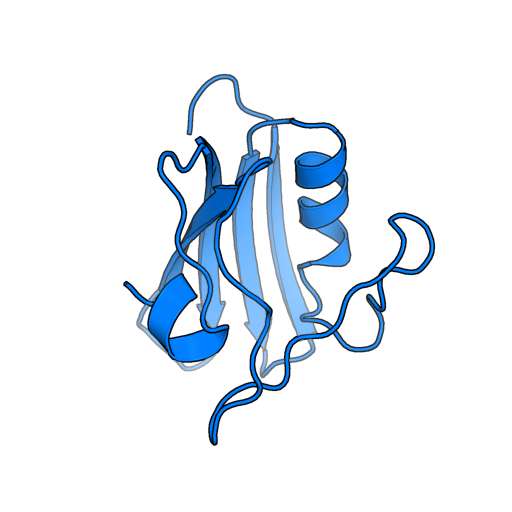67 O O . ALA A 1 68 ? -8.135 -7.203 3.223 1.00 97.62 68 ALA A O 1
ATOM 568 N N . ASP A 1 69 ? -5.906 -7.382 3.341 1.00 98.38 69 ASP A N 1
ATOM 569 C CA . ASP A 1 69 ? -5.682 -6.065 3.938 1.00 98.38 69 ASP A CA 1
ATOM 570 C C . ASP A 1 69 ? -5.615 -4.928 2.907 1.00 98.38 69 ASP A C 1
ATOM 572 O O . ASP A 1 69 ? -5.916 -3.779 3.248 1.00 98.38 69 ASP A O 1
ATOM 576 N N . ASP A 1 70 ? -5.302 -5.230 1.646 1.00 98.38 70 ASP A N 1
ATOM 577 C CA . ASP A 1 70 ? -5.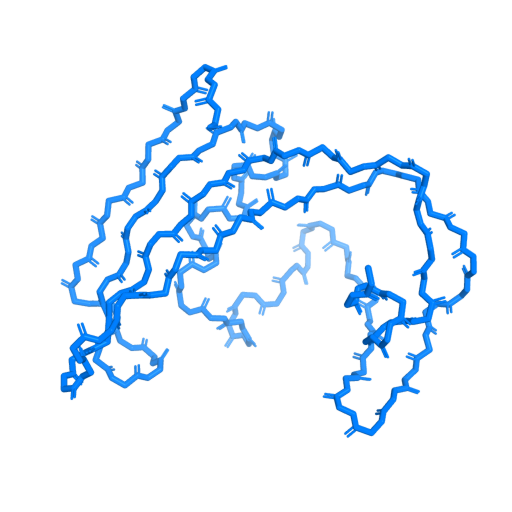075 -4.225 0.604 1.00 98.38 70 ASP A CA 1
ATOM 578 C C . ASP A 1 70 ? -6.314 -3.354 0.367 1.00 98.38 70 ASP A C 1
ATOM 580 O O . ASP A 1 70 ? -6.202 -2.144 0.159 1.00 98.38 70 ASP A O 1
ATOM 584 N N . VAL A 1 71 ? -7.516 -3.925 0.505 1.00 97.62 71 VAL A N 1
ATOM 585 C CA . VAL A 1 71 ? -8.786 -3.187 0.380 1.00 97.62 71 VAL A CA 1
ATOM 586 C C . VAL A 1 71 ? -8.919 -2.043 1.398 1.00 97.62 71 VAL A C 1
ATOM 588 O O . VAL A 1 71 ? -9.652 -1.082 1.159 1.00 97.62 71 VAL A O 1
ATOM 591 N N . TYR A 1 72 ? -8.200 -2.105 2.524 1.00 98.38 72 TYR A N 1
ATOM 592 C CA . TYR A 1 72 ? -8.243 -1.077 3.562 1.00 98.38 72 TYR A CA 1
ATOM 593 C C . TYR A 1 72 ? -7.269 0.070 3.280 1.00 98.38 72 TYR A C 1
ATOM 595 O O . TYR A 1 72 ? -7.651 1.240 3.373 1.00 98.38 72 TYR A O 1
ATOM 603 N N . TRP A 1 73 ? -6.007 -0.234 2.959 1.00 98.56 73 TRP A N 1
ATOM 604 C CA . TRP A 1 73 ? -4.945 0.778 2.877 1.00 98.56 73 TRP A CA 1
ATOM 605 C C . TRP A 1 73 ? -4.658 1.266 1.454 1.00 98.56 73 TRP A C 1
ATOM 607 O O . TRP A 1 73 ? -4.264 2.424 1.278 1.00 98.56 73 TRP A O 1
ATOM 617 N N . PHE A 1 74 ? -4.910 0.460 0.421 1.00 98.50 74 PHE A N 1
ATOM 618 C CA . PHE A 1 74 ? -4.672 0.858 -0.968 1.00 98.50 74 PHE A CA 1
ATOM 619 C C . PHE A 1 74 ? -5.503 2.089 -1.390 1.00 98.50 74 PHE A C 1
ATOM 621 O O . PHE A 1 74 ? -4.952 2.984 -2.038 1.00 98.50 74 PHE A O 1
ATOM 628 N N . PRO A 1 75 ? -6.776 2.263 -0.966 1.00 98.06 75 PRO A N 1
ATOM 629 C CA . PRO A 1 75 ? -7.517 3.498 -1.239 1.00 98.06 75 PRO A CA 1
ATOM 630 C C . PRO A 1 75 ? -6.863 4.762 -0.656 1.00 98.06 75 PRO A C 1
ATOM 632 O O . PRO A 1 75 ? -6.961 5.835 -1.258 1.00 98.06 75 PRO A O 1
ATOM 635 N N . LEU A 1 76 ? -6.170 4.657 0.487 1.00 98.25 76 LEU A N 1
ATOM 636 C CA . LEU A 1 76 ? -5.408 5.771 1.068 1.00 98.25 76 LEU A CA 1
ATOM 637 C C . LEU A 1 76 ? -4.187 6.106 0.202 1.00 98.25 76 LEU A C 1
ATOM 639 O O . LEU A 1 76 ? -3.933 7.282 -0.070 1.00 98.25 76 LEU A O 1
ATOM 643 N N . LEU A 1 77 ? -3.491 5.080 -0.302 1.00 97.94 77 LEU A N 1
ATOM 644 C CA . LEU A 1 77 ? -2.368 5.223 -1.235 1.00 97.94 77 LEU A CA 1
ATOM 645 C C . LEU A 1 77 ? -2.784 5.977 -2.512 1.00 97.94 77 LEU A C 1
ATOM 647 O O . LEU A 1 77 ? -2.084 6.899 -2.951 1.00 97.94 77 LEU A O 1
ATOM 651 N N . LEU A 1 78 ? -3.943 5.628 -3.085 1.00 96.25 78 LEU A N 1
ATOM 652 C CA . LEU A 1 78 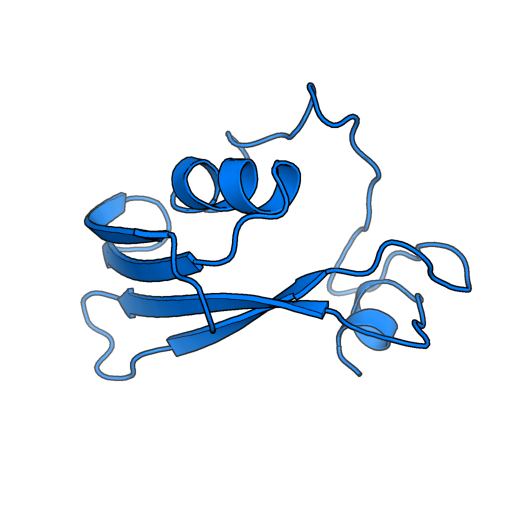? -4.497 6.294 -4.270 1.00 96.25 78 LEU A CA 1
ATOM 653 C C . LEU A 1 78 ? -4.825 7.768 -4.003 1.00 96.25 78 LEU A C 1
ATOM 655 O O . LEU A 1 78 ? -4.530 8.625 -4.838 1.00 96.25 78 LEU A O 1
ATOM 659 N N . GLN A 1 79 ? -5.344 8.077 -2.811 1.00 96.94 79 GLN A N 1
ATOM 660 C CA . GLN A 1 79 ? -5.625 9.443 -2.353 1.00 96.94 79 GLN A CA 1
ATOM 661 C C . GLN A 1 79 ? -4.376 10.223 -1.905 1.00 96.94 79 GLN A C 1
ATOM 663 O O . GLN A 1 79 ? -4.502 11.370 -1.481 1.00 96.94 79 GLN A O 1
ATOM 668 N N . LYS A 1 80 ? -3.176 9.632 -2.005 1.00 97.25 80 LYS A N 1
ATOM 669 C CA . LYS A 1 80 ? -1.902 10.213 -1.538 1.00 97.25 80 LYS A CA 1
ATOM 670 C C . LYS A 1 80 ? -1.878 10.527 -0.036 1.00 97.25 80 LYS A C 1
ATOM 672 O O . LYS A 1 80 ? -1.194 11.455 0.387 1.00 97.25 80 LYS A O 1
ATOM 677 N N . LYS A 1 81 ? -2.606 9.753 0.768 1.00 98.50 81 LYS A N 1
ATOM 678 C CA . LYS A 1 81 ? -2.620 9.874 2.229 1.00 98.50 81 LYS A CA 1
ATOM 679 C C . LYS A 1 81 ? -1.540 8.995 2.842 1.00 98.50 81 LYS A C 1
ATOM 681 O O . LYS A 1 81 ? -1.329 7.874 2.381 1.00 98.50 81 LYS A O 1
ATOM 686 N N . LEU A 1 82 ? -0.877 9.499 3.880 1.00 98.75 82 LEU A N 1
ATOM 687 C CA . LEU A 1 82 ? 0.098 8.724 4.641 1.00 98.75 82 LEU A CA 1
ATOM 688 C C . LEU A 1 82 ? -0.618 7.881 5.692 1.00 98.75 82 LEU A C 1
ATOM 690 O O . LEU A 1 82 ? -1.608 8.333 6.268 1.00 98.75 82 LEU A O 1
ATOM 694 N N . PHE A 1 83 ? -0.132 6.672 5.961 1.00 98.75 83 PHE A N 1
ATOM 695 C CA . PHE A 1 83 ? -0.804 5.778 6.904 1.00 98.75 83 PHE A CA 1
ATOM 696 C C . PHE A 1 83 ? 0.140 4.899 7.723 1.00 98.75 83 PHE A C 1
ATOM 698 O O . PHE A 1 83 ? 1.242 4.546 7.302 1.00 98.75 83 PHE A O 1
ATOM 705 N N . ARG A 1 84 ? -0.339 4.491 8.901 1.00 98.81 84 ARG A N 1
ATOM 706 C CA . ARG A 1 84 ? 0.232 3.391 9.682 1.00 98.81 84 ARG A CA 1
ATOM 707 C C . ARG A 1 84 ? -0.830 2.333 9.944 1.00 98.81 84 ARG A C 1
ATOM 709 O O . ARG A 1 84 ? -1.943 2.663 10.364 1.00 98.81 84 ARG A O 1
ATOM 716 N N . GLY A 1 85 ? -0.476 1.082 9.678 1.00 98.56 85 GLY A N 1
ATOM 717 C CA . GLY A 1 85 ? -1.364 -0.065 9.778 1.00 98.56 85 GLY A CA 1
ATOM 718 C C . GLY A 1 85 ? -0.810 -1.164 10.676 1.00 98.56 85 GLY A C 1
ATOM 719 O O . GLY A 1 85 ? 0.399 -1.321 10.829 1.00 98.56 85 GLY A O 1
ATOM 720 N N . TYR A 1 86 ? -1.716 -1.945 11.242 1.00 98.81 86 TYR A N 1
ATOM 721 C CA . TYR A 1 86 ? -1.429 -3.236 11.845 1.00 98.81 86 TYR A CA 1
ATOM 722 C C . TYR A 1 86 ? -2.512 -4.211 11.406 1.00 98.81 86 TYR A C 1
ATOM 724 O O . TYR A 1 86 ? -3.691 -3.870 11.506 1.00 98.81 86 TYR A O 1
ATOM 732 N N . PHE A 1 87 ? -2.125 -5.403 10.961 1.00 98.75 87 PHE A N 1
ATOM 733 C CA . PHE A 1 87 ? -3.055 -6.461 10.581 1.00 98.75 87 PHE A CA 1
ATOM 734 C C . PHE A 1 87 ? -2.608 -7.791 11.176 1.00 98.75 87 PHE A C 1
ATOM 736 O O . PHE A 1 87 ? -1.464 -8.217 11.011 1.00 98.75 87 PHE A O 1
ATOM 743 N N . LYS A 1 88 ? -3.537 -8.460 11.855 1.00 98.62 88 LYS A N 1
ATOM 744 C CA . LYS A 1 88 ? -3.352 -9.796 12.404 1.00 98.62 88 LYS A CA 1
ATOM 745 C C . LYS A 1 88 ? -4.089 -10.816 11.557 1.00 98.62 88 LYS A C 1
ATOM 747 O O . LYS A 1 88 ? -5.315 -10.771 11.465 1.00 98.62 88 LYS A O 1
ATOM 752 N N . PHE A 1 89 ? -3.352 -11.771 11.016 1.00 98.44 89 PHE A N 1
ATOM 753 C CA . PHE A 1 89 ? -3.856 -12.800 10.122 1.00 98.44 89 PHE A CA 1
ATOM 754 C C . PHE A 1 89 ? -3.925 -14.178 10.782 1.00 98.44 89 PHE A C 1
ATOM 756 O O . PHE A 1 89 ? -3.033 -14.590 11.527 1.00 98.44 89 PHE A O 1
ATOM 763 N N . GLN A 1 90 ? -4.972 -14.928 10.446 1.00 97.81 90 GLN A N 1
ATOM 764 C CA . GLN A 1 90 ? -5.020 -16.379 10.573 1.00 97.81 90 GLN A CA 1
ATOM 765 C C . GLN A 1 90 ? -4.916 -16.997 9.176 1.00 97.81 90 GLN A C 1
ATOM 767 O O . GLN A 1 90 ? -5.828 -16.866 8.362 1.00 97.81 90 GLN A O 1
ATOM 772 N N . GLY A 1 91 ? -3.804 -17.683 8.901 1.00 94.50 91 GLY A N 1
ATOM 773 C CA . GLY A 1 91 ? -3.487 -18.097 7.532 1.00 94.50 91 GLY A CA 1
ATOM 774 C C . GLY A 1 91 ? -3.169 -16.883 6.654 1.00 94.50 91 GLY A C 1
ATOM 775 O O . GLY A 1 91 ? -2.551 -15.939 7.138 1.00 94.50 91 GLY A O 1
ATOM 776 N N . GLN A 1 92 ? -3.572 -16.920 5.383 1.00 90.38 92 GLN A N 1
ATOM 777 C CA . GLN A 1 92 ? -3.327 -15.835 4.418 1.00 90.38 92 GLN A CA 1
ATOM 778 C C . GLN A 1 92 ? -4.579 -14.993 4.122 1.00 90.38 92 GLN A C 1
ATOM 780 O O . GLN A 1 92 ? -4.456 -13.839 3.733 1.00 90.38 92 GLN A O 1
ATOM 785 N N . ASP A 1 93 ? -5.775 -15.527 4.391 1.00 92.50 93 ASP A N 1
ATOM 786 C CA . ASP A 1 93 ? -7.022 -14.926 3.895 1.00 92.50 93 ASP A CA 1
ATOM 787 C C . ASP A 1 93 ? -7.869 -14.253 4.986 1.00 92.50 93 ASP A C 1
ATOM 789 O O . ASP A 1 93 ? -8.771 -13.473 4.691 1.00 92.50 93 ASP A O 1
ATOM 793 N N . THR A 1 94 ? -7.644 -14.583 6.263 1.00 97.19 94 THR A N 1
ATOM 794 C CA . THR A 1 94 ? -8.533 -14.160 7.357 1.00 97.19 94 THR A CA 1
ATOM 795 C C . THR A 1 94 ? -7.856 -13.148 8.270 1.00 97.19 94 THR A C 1
ATOM 797 O O . THR A 1 94 ? -6.951 -13.496 9.028 1.00 97.19 94 THR A O 1
ATOM 800 N N . ILE A 1 95 ? -8.351 -11.910 8.263 1.00 98.38 95 ILE A N 1
ATOM 801 C CA . ILE A 1 95 ? -7.954 -10.865 9.215 1.00 98.38 95 ILE A CA 1
ATOM 802 C C . ILE A 1 95 ? -8.760 -11.029 10.507 1.00 98.38 95 ILE A C 1
ATOM 804 O O . ILE A 1 95 ? -9.987 -10.947 10.503 1.00 98.38 95 ILE A O 1
ATOM 808 N N . LEU A 1 96 ? -8.067 -11.241 11.624 1.00 98.31 96 LEU A N 1
ATOM 809 C CA . LEU A 1 96 ? -8.666 -11.348 12.957 1.00 98.31 96 LEU A CA 1
ATOM 810 C C . LEU A 1 96 ? -8.804 -9.990 13.649 1.00 98.31 96 LEU A C 1
ATOM 812 O O . LEU A 1 96 ? -9.770 -9.746 14.367 1.00 98.31 96 LEU A O 1
ATOM 816 N N . GLU A 1 97 ? -7.816 -9.123 13.456 1.00 98.12 97 GLU A N 1
ATOM 817 C CA . GLU A 1 97 ? -7.732 -7.803 14.072 1.00 98.12 97 GLU A CA 1
ATOM 818 C C . GLU A 1 97 ? -6.972 -6.878 13.130 1.00 98.12 97 GLU A C 1
ATOM 820 O O . GLU A 1 97 ? -6.020 -7.301 12.474 1.00 98.12 97 GLU A O 1
ATOM 825 N N . HIS A 1 98 ? -7.375 -5.612 13.062 1.00 98.56 98 HIS A N 1
ATOM 826 C CA . HIS A 1 98 ? -6.581 -4.610 12.373 1.00 98.56 98 HIS A CA 1
ATOM 827 C C . HIS A 1 98 ? -6.760 -3.222 12.980 1.00 98.56 98 HIS A C 1
ATOM 829 O O . HIS A 1 98 ? -7.789 -2.899 13.578 1.00 98.56 98 HIS A O 1
ATOM 835 N N . THR A 1 99 ? -5.759 -2.375 12.767 1.00 98.69 99 THR A N 1
ATOM 836 C CA . THR A 1 99 ? -5.875 -0.927 12.927 1.00 98.69 99 THR A CA 1
ATOM 837 C C . THR A 1 99 ? -5.269 -0.254 11.708 1.00 98.69 99 THR A C 1
ATOM 839 O O . THR A 1 99 ? -4.254 -0.706 11.188 1.00 98.69 99 THR A O 1
ATOM 842 N N . LEU A 1 100 ? -5.878 0.834 11.253 1.00 98.69 100 LEU A N 1
ATOM 843 C CA . LEU A 1 100 ? -5.350 1.642 10.163 1.00 98.69 100 LEU A CA 1
ATOM 844 C C . LEU A 1 100 ? -5.648 3.104 10.465 1.00 98.69 100 LEU A C 1
ATOM 846 O O . LEU A 1 100 ? -6.788 3.459 10.772 1.00 98.69 100 LEU A O 1
ATOM 850 N N . LYS A 1 101 ? -4.617 3.945 10.433 1.00 98.38 101 LYS A N 1
ATOM 851 C CA . LYS A 1 101 ? -4.737 5.374 10.731 1.00 98.38 101 LYS A CA 1
ATOM 852 C C . LYS A 1 101 ? -4.010 6.188 9.678 1.00 98.38 101 LYS A C 1
ATOM 854 O O . LYS A 1 101 ? -2.862 5.890 9.361 1.00 98.38 101 LYS A O 1
ATOM 859 N N . GLU A 1 102 ? -4.674 7.232 9.198 1.00 98.44 102 GLU A N 1
ATOM 860 C CA . GLU A 1 102 ? -4.016 8.320 8.479 1.00 98.44 102 GLU A CA 1
ATOM 861 C C . GLU A 1 102 ? -3.091 9.073 9.447 1.00 98.44 102 GLU A C 1
ATOM 863 O O . GLU A 1 102 ? -3.424 9.252 10.623 1.00 98.44 102 GLU A O 1
ATOM 868 N N . VAL A 1 103 ? -1.916 9.468 8.967 1.00 98.19 103 VAL A N 1
ATOM 869 C CA . VAL A 1 103 ? -0.887 10.160 9.752 1.00 98.19 103 VAL A CA 1
ATOM 870 C C . VAL A 1 103 ? -0.335 11.352 8.973 1.00 98.19 103 VAL A C 1
ATOM 872 O O . VAL A 1 103 ? -0.497 11.437 7.760 1.00 98.19 103 VAL A O 1
ATOM 875 N N . GLU A 1 104 ? 0.332 12.272 9.665 1.00 96.12 104 GLU A N 1
ATOM 876 C CA . GLU A 1 104 ? 1.024 13.404 9.026 1.00 96.12 104 GLU A CA 1
ATOM 877 C C . GLU A 1 104 ? 2.461 13.046 8.601 1.00 96.12 104 GLU A C 1
ATOM 879 O O . GLU A 1 104 ? 3.013 13.679 7.705 1.00 96.12 104 GLU A O 1
ATOM 884 N N . GLU A 1 105 ? 3.052 12.009 9.207 1.00 92.75 105 GLU A N 1
ATOM 885 C CA . GLU A 1 105 ? 4.408 11.514 8.935 1.00 92.75 105 GLU A CA 1
ATOM 886 C C . GLU A 1 105 ? 4.487 9.990 9.166 1.00 92.75 105 GLU A C 1
ATOM 888 O O . GLU A 1 105 ? 3.834 9.467 10.076 1.00 92.75 105 GLU A O 1
ATOM 893 N N . VAL A 1 106 ? 5.272 9.277 8.337 1.00 85.81 106 VAL A N 1
ATOM 894 C CA . VAL A 1 106 ? 5.392 7.799 8.339 1.00 85.81 106 VAL A CA 1
ATOM 895 C C . VAL A 1 106 ? 6.565 7.286 9.146 1.00 85.81 106 VAL A C 1
ATOM 897 O O . VAL 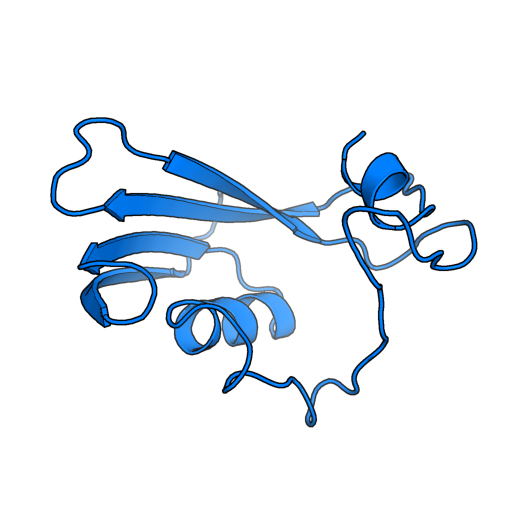A 1 106 ? 7.730 7.433 8.709 1.00 85.81 106 VAL A O 1
#

Sequence (106 aa):
RELLEESGLTVDTLQKMGQITFEFVGNSELMEVHIFRADHFHGEPTESDEMRPQWFQLDEVPFDHMWADDVYWFPLLLQKKLFRGYFKFQGQDTILEHTLKEVEEV

Foldseek 3Di:
DVCCVAWVKADPDKDFAEWEWEAEVPDPDIDIDTDTDDPDIDDGGDHDPVYDDDDDDPVGPPCVPDFVCCVPCVVCVVVSFHKYKYFYDYPGHDTPDMDMDTDPHD

Secondary structure (DSSP, 8-state):
-HHHHHHS-B-S--EEEEEEEEEETT----EEEEEEE-S--BS-----SS-------TT---GGGS-TTHHHHHHHHHTT-EEEEEE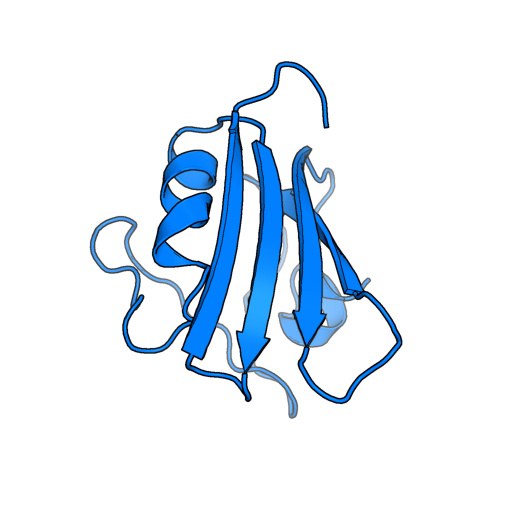EEETTTEEEEEEEEEES--